Protein AF-A0A1T3NLN1-F1 (afdb_monomer)

Nearest PDB structures (foldseek):
  3k6y-assembly1_A  TM=5.786E-01  e=3.863E-05  Mycobacterium tuberculosis
  4kkd-assembly1_A  TM=5.803E-01  e=4.186E-03  Homo sapiens

InterPro domains:
  IPR009003 Peptidase S1, PA clan [SSF50494] (16-109)

Mean predicted aligned error: 12.69 Å

Radius of gyration: 19.39 Å; Cα contacts (8 Å, |Δi|>4): 280; chains: 1; bounding box: 55×61×47 Å

Structure (mmCIF, N/CA/C/O backbone):
data_AF-A0A1T3NLN1-F1
#
_entry.id   AF-A0A1T3NLN1-F1
#
loop_
_atom_site.group_PDB
_atom_site.id
_atom_site.type_symbol
_atom_site.label_atom_id
_atom_site.label_alt_id
_atom_site.label_comp_id
_atom_site.label_asym_id
_atom_site.label_entity_id
_atom_site.label_seq_id
_atom_site.pdbx_PDB_ins_code
_atom_site.Cartn_x
_atom_site.Cartn_y
_atom_site.Cartn_z
_atom_site.occupancy
_atom_site.B_iso_or_equiv
_atom_site.auth_seq_id
_atom_site.auth_comp_id
_atom_site.auth_asym_id
_atom_site.auth_atom_id
_atom_site.pdbx_PDB_model_num
ATOM 1 N N . MET A 1 1 ? -11.891 -43.521 15.932 1.00 32.19 1 MET A N 1
ATOM 2 C CA . MET A 1 1 ? -10.733 -42.672 16.276 1.00 32.19 1 MET A CA 1
ATOM 3 C C . MET A 1 1 ? -10.736 -41.529 15.274 1.00 32.19 1 MET A C 1
ATOM 5 O O . MET A 1 1 ? -10.428 -41.758 14.117 1.00 32.19 1 MET A O 1
ATOM 9 N N . TRP A 1 2 ? -11.257 -40.368 15.671 1.00 31.03 2 TRP A N 1
ATOM 10 C CA . TRP A 1 2 ? -11.413 -39.199 14.801 1.00 31.03 2 TRP A CA 1
ATOM 11 C C . TRP A 1 2 ? -10.187 -38.304 14.982 1.00 31.03 2 TRP A C 1
ATOM 13 O O . TRP A 1 2 ? -10.003 -37.751 16.063 1.00 31.03 2 TRP A O 1
ATOM 23 N N . ALA A 1 3 ? -9.352 -38.178 13.955 1.00 31.88 3 ALA A N 1
ATOM 24 C CA . ALA A 1 3 ? -8.393 -37.087 13.851 1.00 31.88 3 ALA A CA 1
ATOM 25 C C . ALA A 1 3 ? -9.005 -36.074 12.881 1.00 31.88 3 ALA A C 1
ATOM 27 O O . ALA A 1 3 ? -9.070 -36.315 11.678 1.00 31.88 3 ALA A O 1
ATOM 28 N N . GLY A 1 4 ? -9.573 -35.007 13.443 1.00 29.67 4 GLY A N 1
ATOM 29 C CA . GLY A 1 4 ? -10.104 -33.891 12.677 1.00 29.67 4 GLY A CA 1
ATOM 30 C C . GLY A 1 4 ? -8.955 -33.125 12.042 1.00 29.67 4 GLY A C 1
ATOM 31 O O . GLY A 1 4 ? -8.105 -32.584 12.747 1.00 29.67 4 GLY A O 1
ATOM 32 N N . ASP A 1 5 ? -8.958 -33.102 10.717 1.00 36.34 5 ASP A N 1
ATOM 33 C CA . ASP A 1 5 ? -8.180 -32.191 9.895 1.00 36.34 5 ASP A CA 1
ATOM 34 C C . ASP A 1 5 ? -8.637 -30.758 10.212 1.00 36.34 5 ASP A C 1
ATOM 36 O O . ASP A 1 5 ? -9.706 -30.303 9.795 1.00 36.34 5 ASP A O 1
ATOM 40 N N . LEU A 1 6 ? -7.878 -30.066 11.064 1.00 37.03 6 LEU A N 1
ATOM 41 C CA . LEU A 1 6 ? -8.039 -28.633 11.260 1.00 37.03 6 LEU A CA 1
ATOM 42 C C . LEU A 1 6 ? -7.424 -27.966 10.038 1.00 37.03 6 LEU A C 1
ATOM 44 O O . LEU A 1 6 ? -6.251 -27.602 10.065 1.00 37.03 6 LEU A O 1
ATOM 48 N N . GLY A 1 7 ? -8.234 -27.831 8.985 1.00 31.48 7 GLY A N 1
ATOM 49 C CA . GLY A 1 7 ? -7.925 -27.053 7.795 1.00 31.48 7 GLY A CA 1
ATOM 50 C C . GLY A 1 7 ? -7.371 -25.691 8.198 1.00 31.48 7 GLY A C 1
ATOM 51 O O . GLY A 1 7 ? -8.111 -24.772 8.558 1.00 31.48 7 GLY A O 1
ATOM 52 N N . GLY A 1 8 ? -6.044 -25.594 8.197 1.00 33.41 8 GLY A N 1
ATOM 53 C CA . GLY A 1 8 ? -5.331 -24.361 8.442 1.00 33.41 8 GLY A CA 1
ATOM 54 C C . GLY A 1 8 ? -5.679 -23.426 7.304 1.00 33.41 8 GLY A C 1
ATOM 55 O O . GLY A 1 8 ? -5.313 -23.677 6.159 1.00 33.41 8 GLY A O 1
ATOM 56 N N . PHE A 1 9 ? -6.415 -22.360 7.601 1.00 40.31 9 PHE A N 1
ATOM 57 C CA . PHE A 1 9 ? -6.535 -21.245 6.678 1.00 40.31 9 PHE A CA 1
ATOM 58 C C . PHE A 1 9 ? -5.121 -20.708 6.450 1.00 40.31 9 PHE A C 1
ATOM 60 O O . PHE A 1 9 ? -4.578 -20.002 7.299 1.00 40.31 9 PHE A O 1
ATOM 67 N N . VAL A 1 10 ? -4.499 -21.089 5.336 1.00 47.16 10 VAL A N 1
ATOM 68 C CA . VAL A 1 10 ? -3.254 -20.475 4.884 1.00 47.16 10 VAL A CA 1
ATOM 69 C C . VAL A 1 10 ? -3.612 -19.033 4.549 1.00 47.16 10 VAL A C 1
ATOM 71 O O . VAL A 1 10 ? -4.265 -18.756 3.545 1.00 47.16 10 VAL A O 1
ATOM 74 N N . VAL A 1 11 ? -3.276 -18.110 5.449 1.00 52.62 11 VAL A N 1
ATOM 75 C CA . VAL A 1 11 ? -3.412 -16.683 5.171 1.00 52.62 11 VAL A CA 1
ATOM 76 C C . VAL A 1 11 ? -2.340 -16.338 4.150 1.00 52.62 11 VAL A C 1
ATOM 78 O O . VAL A 1 11 ? -1.148 -16.483 4.412 1.00 52.62 11 VAL A O 1
ATOM 81 N N . GLU A 1 12 ? -2.765 -15.924 2.963 1.00 61.78 12 GLU A N 1
ATOM 82 C CA . GLU A 1 12 ? -1.847 -15.639 1.870 1.00 61.78 12 GLU A CA 1
ATOM 83 C C . GLU A 1 12 ? -1.355 -14.194 1.945 1.00 61.78 12 GLU A C 1
ATOM 85 O O . GLU A 1 12 ? -2.087 -13.234 1.690 1.00 61.78 12 GLU A O 1
ATOM 90 N N . PHE A 1 13 ? -0.091 -14.042 2.335 1.00 68.81 13 PHE A N 1
ATOM 91 C CA . PHE A 1 13 ? 0.598 -12.750 2.420 1.00 68.81 13 PHE A CA 1
ATOM 92 C C . PHE A 1 13 ? 1.285 -12.352 1.114 1.00 68.81 13 PHE A C 1
ATOM 94 O O . PHE A 1 13 ? 1.911 -11.293 1.027 1.00 68.81 13 PHE A O 1
ATOM 101 N N . ASP A 1 14 ? 1.118 -13.161 0.068 1.00 79.19 14 ASP A N 1
ATOM 102 C CA . ASP A 1 14 ? 1.659 -12.919 -1.261 1.00 79.19 14 ASP A CA 1
ATOM 103 C C . ASP A 1 14 ? 1.030 -11.696 -1.943 1.00 79.19 14 ASP A C 1
ATOM 105 O O . ASP A 1 14 ? 1.484 -11.331 -3.015 1.00 79.19 14 ASP A O 1
ATOM 109 N N . ARG A 1 15 ? 0.025 -11.034 -1.359 1.00 85.31 15 ARG A N 1
ATOM 110 C CA . ARG A 1 15 ? -0.535 -9.764 -1.853 1.00 85.31 15 ARG A CA 1
ATOM 111 C C . ARG A 1 15 ? 0.029 -8.526 -1.172 1.00 85.31 15 ARG A C 1
ATOM 113 O O . ARG A 1 15 ? -0.262 -7.412 -1.606 1.00 85.31 15 ARG A O 1
ATOM 120 N N . ARG A 1 16 ? 0.831 -8.684 -0.118 1.00 87.06 16 ARG A N 1
ATOM 121 C CA . ARG A 1 16 ? 1.448 -7.544 0.558 1.00 87.06 16 ARG A CA 1
ATOM 122 C C . ARG A 1 16 ? 2.595 -6.977 -0.276 1.00 87.06 16 ARG A C 1
ATOM 124 O O . ARG A 1 16 ? 3.364 -7.708 -0.901 1.00 87.06 16 ARG A O 1
ATOM 131 N N . VAL A 1 17 ? 2.725 -5.660 -0.241 1.00 89.06 17 VAL A N 1
ATOM 132 C CA . VAL A 1 17 ? 3.796 -4.899 -0.884 1.00 89.06 17 VAL A CA 1
ATOM 133 C C . VAL A 1 17 ? 4.327 -3.822 0.061 1.00 89.06 17 VAL A C 1
ATOM 135 O O . VAL A 1 17 ? 3.657 -3.438 1.023 1.00 89.06 17 VAL A O 1
ATOM 138 N N . GLN A 1 18 ? 5.535 -3.339 -0.196 1.00 90.19 18 GLN A N 1
ATOM 139 C CA . GLN A 1 18 ? 6.079 -2.141 0.438 1.00 90.19 18 GLN A CA 1
ATOM 140 C C . GLN A 1 18 ? 5.722 -0.933 -0.421 1.00 90.19 18 GLN A C 1
ATOM 142 O O . GLN A 1 18 ? 5.841 -0.995 -1.642 1.00 90.19 18 GLN A O 1
ATOM 147 N N . VAL A 1 19 ? 5.306 0.158 0.218 1.00 90.19 19 VAL A N 1
ATOM 148 C CA . VAL A 1 19 ? 5.036 1.441 -0.438 1.00 90.19 19 VAL A CA 1
ATOM 149 C C . VAL A 1 19 ? 6.046 2.451 0.080 1.00 90.19 19 VAL A C 1
ATOM 151 O O . VAL A 1 19 ? 6.162 2.653 1.291 1.00 90.19 19 VAL A O 1
ATOM 154 N N . ARG A 1 20 ? 6.782 3.079 -0.834 1.00 88.94 20 ARG A N 1
ATOM 155 C CA . ARG A 1 20 ? 7.766 4.122 -0.543 1.00 88.94 20 ARG A CA 1
ATOM 156 C C . ARG A 1 20 ? 7.360 5.421 -1.210 1.00 88.94 20 ARG A C 1
ATOM 158 O O . ARG A 1 20 ? 6.764 5.421 -2.283 1.00 88.94 20 ARG A O 1
ATOM 165 N N . VAL A 1 21 ? 7.695 6.526 -0.556 1.00 88.12 21 VAL A N 1
ATOM 166 C CA . VAL A 1 21 ? 7.389 7.873 -1.028 1.00 88.12 21 VAL A CA 1
ATOM 167 C C . VAL A 1 21 ? 8.628 8.744 -0.902 1.00 88.12 21 VAL A C 1
ATOM 169 O O . VAL A 1 21 ? 9.243 8.802 0.164 1.00 88.12 21 VAL A O 1
ATOM 172 N N . ARG A 1 22 ? 8.998 9.443 -1.975 1.00 81.00 22 ARG A N 1
ATOM 173 C CA . ARG A 1 22 ? 10.002 10.511 -1.893 1.00 81.00 22 ARG A CA 1
ATOM 174 C C . ARG A 1 22 ? 9.361 11.766 -1.306 1.00 81.00 22 ARG A C 1
ATOM 176 O O . ARG A 1 22 ? 8.362 12.261 -1.836 1.00 81.00 22 ARG A O 1
ATOM 183 N N . LEU A 1 23 ? 9.925 12.260 -0.206 1.00 74.38 23 LEU A N 1
ATOM 184 C CA . LEU A 1 23 ? 9.436 13.466 0.454 1.00 74.38 23 LEU A CA 1
ATOM 185 C C . LEU A 1 23 ? 9.878 14.729 -0.300 1.00 74.38 23 LEU A C 1
ATOM 187 O O . LEU A 1 23 ? 10.906 14.733 -0.974 1.00 74.38 23 LEU A O 1
ATOM 191 N N . ALA 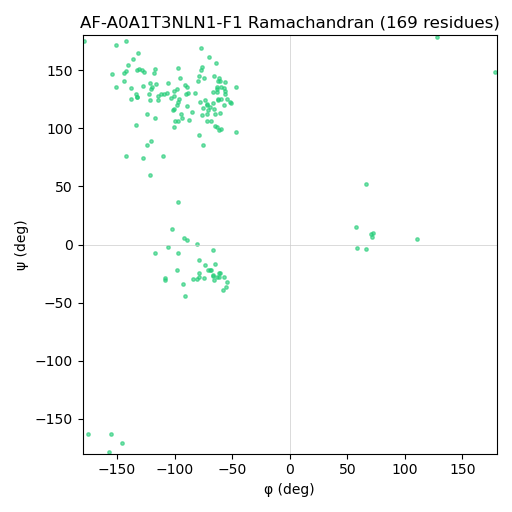A 1 24 ? 9.060 15.779 -0.205 1.00 67.06 24 ALA A N 1
ATOM 192 C CA . ALA A 1 24 ? 9.266 17.082 -0.844 1.00 67.06 24 ALA A CA 1
ATOM 193 C C . ALA A 1 24 ? 10.481 17.838 -0.307 1.00 67.06 24 ALA A C 1
ATOM 195 O O . ALA A 1 24 ? 11.082 18.627 -1.030 1.00 67.06 24 ALA A O 1
ATOM 196 N N . ASP A 1 25 ? 10.792 17.613 0.966 1.00 63.94 25 ASP A N 1
ATOM 197 C CA . ASP A 1 25 ? 11.845 18.300 1.692 1.00 63.94 25 ASP A CA 1
ATOM 198 C C . ASP A 1 25 ? 13.121 17.434 1.691 1.00 63.94 25 ASP A C 1
ATOM 200 O O . ASP A 1 25 ? 13.162 16.403 2.377 1.00 63.94 25 ASP A O 1
ATOM 204 N N . PRO A 1 26 ? 14.146 17.801 0.898 1.00 56.72 26 PRO A N 1
ATOM 205 C CA . PRO A 1 26 ? 15.411 17.081 0.866 1.00 56.72 26 PRO A CA 1
ATOM 206 C C . PRO A 1 26 ? 16.238 17.278 2.146 1.00 56.72 26 PRO A C 1
ATOM 208 O O . PRO A 1 26 ? 17.043 16.400 2.456 1.00 56.72 26 PRO A O 1
ATOM 211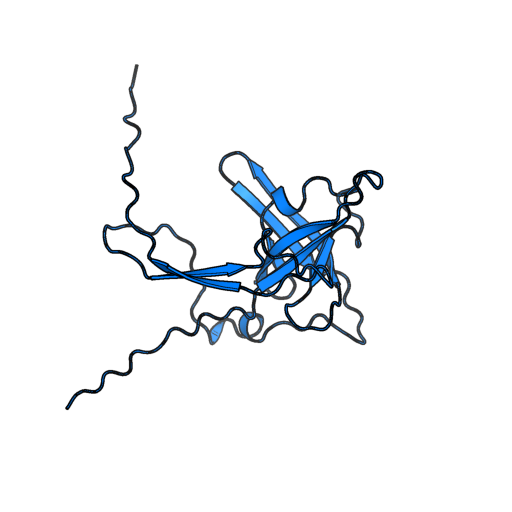 N N . ASP A 1 27 ? 16.013 18.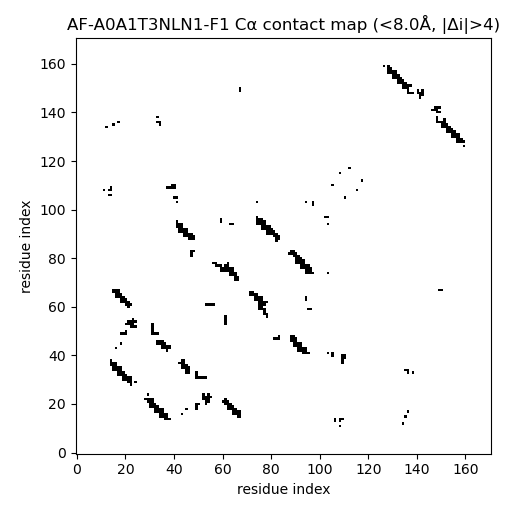351 2.914 1.00 55.41 27 ASP A N 1
ATOM 212 C CA . ASP A 1 27 ? 16.742 18.657 4.154 1.00 55.41 27 ASP A CA 1
ATOM 213 C C . ASP A 1 27 ? 16.224 17.825 5.340 1.00 55.41 27 ASP A C 1
ATOM 215 O O . ASP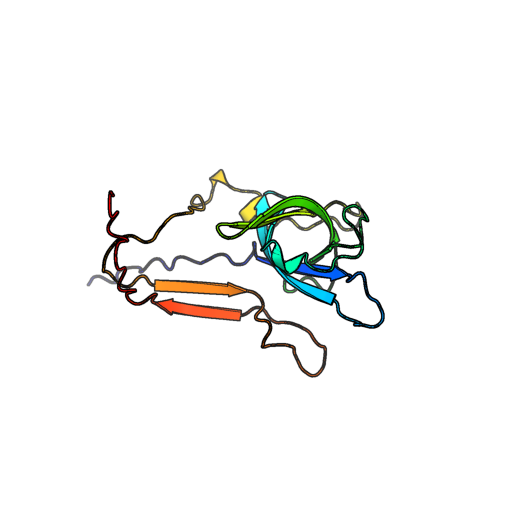 A 1 27 ? 16.968 17.520 6.273 1.00 55.41 27 ASP A O 1
ATOM 219 N N . VAL A 1 28 ? 14.970 17.359 5.273 1.00 58.28 28 VAL A N 1
ATOM 220 C CA . VAL A 1 28 ? 14.421 16.331 6.182 1.00 58.28 28 VAL A CA 1
ATOM 221 C C . VAL A 1 28 ? 14.877 14.916 5.780 1.00 58.28 28 VAL A C 1
ATOM 223 O O . VAL A 1 28 ? 14.748 13.977 6.568 1.00 58.28 28 VAL A O 1
ATOM 226 N N . GLY A 1 29 ? 15.438 14.738 4.574 1.00 50.56 29 GLY A N 1
ATOM 227 C CA . GLY A 1 29 ? 16.166 13.533 4.143 1.00 50.56 29 GLY A CA 1
ATOM 228 C C . GLY A 1 29 ? 15.387 12.211 4.217 1.00 50.56 29 GLY A C 1
ATOM 229 O O . GLY A 1 29 ? 15.978 11.130 4.186 1.00 50.56 29 GLY A O 1
ATOM 230 N N . GLY A 1 30 ? 14.063 12.265 4.358 1.00 59.94 30 GLY A N 1
ATOM 231 C CA . GLY A 1 30 ? 13.242 11.094 4.638 1.00 59.94 30 GLY A CA 1
ATOM 232 C C . GLY A 1 30 ? 12.646 10.472 3.378 1.00 59.94 30 GLY A C 1
ATOM 233 O O . GLY A 1 30 ? 12.194 11.165 2.470 1.00 59.94 30 GLY A O 1
ATOM 234 N N . ARG A 1 31 ? 12.563 9.139 3.344 1.00 66.88 31 ARG A N 1
ATOM 235 C CA . ARG A 1 31 ? 11.581 8.432 2.511 1.00 66.88 31 ARG A CA 1
ATOM 236 C C . ARG A 1 31 ? 10.373 8.092 3.380 1.00 66.88 31 ARG A C 1
ATOM 238 O O . ARG A 1 31 ? 10.522 7.446 4.420 1.00 66.88 31 ARG A O 1
ATOM 245 N N . GLY A 1 32 ? 9.182 8.499 2.950 1.00 76.62 32 GLY A N 1
ATOM 246 C CA . GLY A 1 32 ? 7.935 7.963 3.483 1.00 76.62 32 GLY A CA 1
ATOM 247 C C . GLY A 1 32 ? 7.879 6.460 3.214 1.00 76.62 32 GLY A C 1
ATOM 248 O O . GLY A 1 32 ? 8.333 5.990 2.170 1.00 76.62 32 GLY A O 1
ATOM 249 N N . PHE A 1 33 ? 7.380 5.687 4.174 1.00 84.75 33 PHE A N 1
ATOM 250 C CA . PHE A 1 33 ? 7.287 4.236 4.051 1.00 84.75 33 PHE A CA 1
ATOM 251 C C . PHE A 1 33 ? 6.028 3.715 4.727 1.00 84.75 33 PHE A C 1
ATOM 253 O O . PHE A 1 33 ? 5.682 4.143 5.835 1.00 84.75 33 PHE A O 1
ATOM 260 N N . GLY A 1 34 ? 5.406 2.737 4.079 1.00 86.88 34 GLY A N 1
ATOM 261 C CA . GLY A 1 34 ? 4.281 1.989 4.602 1.00 86.88 34 GLY A CA 1
ATOM 262 C C . GLY A 1 34 ? 4.131 0.627 3.939 1.00 86.88 34 GLY A C 1
ATOM 263 O O . GLY A 1 34 ? 4.915 0.212 3.087 1.00 86.88 34 GLY A O 1
ATOM 264 N N . SER A 1 35 ? 3.089 -0.079 4.361 1.00 88.75 35 SER A N 1
ATOM 265 C CA . SER A 1 35 ? 2.653 -1.322 3.728 1.00 88.75 35 SER A CA 1
ATOM 266 C C . SER A 1 35 ? 1.513 -1.039 2.754 1.00 88.75 35 SER A C 1
ATOM 268 O O . SER A 1 35 ? 0.734 -0.101 2.942 1.00 88.75 35 SER A O 1
ATOM 270 N N . GLY A 1 36 ? 1.395 -1.874 1.733 1.00 90.25 36 GLY A N 1
ATOM 271 C CA . GLY A 1 36 ? 0.253 -1.908 0.834 1.00 90.25 36 GLY A CA 1
ATOM 272 C C . GLY A 1 36 ? -0.248 -3.332 0.632 1.00 90.25 36 GLY A C 1
ATOM 273 O O . GLY A 1 36 ? 0.444 -4.304 0.948 1.00 90.25 36 GLY A O 1
ATOM 274 N N . TYR A 1 37 ? -1.454 -3.448 0.092 1.00 89.62 37 TYR A N 1
ATOM 275 C CA . TYR A 1 37 ? -2.096 -4.717 -0.223 1.00 89.62 37 TYR A CA 1
ATOM 276 C C . TYR A 1 37 ? -2.677 -4.680 -1.637 1.00 89.62 37 TYR A C 1
ATOM 278 O O . TYR A 1 37 ? -3.431 -3.769 -1.972 1.00 89.62 37 TYR A O 1
ATOM 286 N N . LEU A 1 38 ? -2.338 -5.660 -2.471 1.00 89.88 38 LEU A N 1
ATOM 287 C CA . LEU A 1 38 ? -2.851 -5.762 -3.837 1.00 89.88 38 LEU A CA 1
ATOM 288 C C . LEU A 1 38 ? -4.327 -6.173 -3.833 1.00 89.88 38 LEU A C 1
ATOM 290 O O . LEU A 1 38 ? -4.681 -7.247 -3.345 1.00 89.88 38 LEU A O 1
ATOM 294 N N . LEU A 1 39 ? -5.178 -5.327 -4.412 1.00 86.81 39 LEU A N 1
ATOM 295 C CA . LEU A 1 39 ? -6.604 -5.604 -4.621 1.00 86.81 39 LEU A CA 1
ATOM 296 C C . LEU A 1 39 ? -6.879 -6.230 -5.992 1.00 86.81 39 LEU A C 1
ATOM 298 O O . LEU A 1 39 ? -7.791 -7.038 -6.136 1.00 86.81 39 LEU A O 1
ATOM 302 N N . ALA A 1 40 ? -6.097 -5.832 -6.992 1.00 86.88 40 ALA A N 1
ATOM 303 C CA . ALA A 1 40 ? -6.184 -6.270 -8.379 1.00 86.88 40 ALA A CA 1
ATOM 304 C C . ALA A 1 40 ? -4.780 -6.198 -9.005 1.00 86.88 40 ALA A C 1
ATOM 306 O O . ALA A 1 40 ? -3.863 -5.668 -8.361 1.00 86.88 40 ALA A O 1
ATOM 307 N N . PRO A 1 41 ? -4.567 -6.718 -10.231 1.00 88.19 41 PRO A N 1
ATOM 308 C CA . PRO A 1 41 ? -3.276 -6.591 -10.893 1.00 88.19 41 PRO A CA 1
ATOM 309 C C . PRO A 1 41 ? -2.836 -5.125 -10.905 1.00 88.19 41 PRO A C 1
ATOM 311 O O . PRO A 1 41 ? -3.572 -4.277 -11.403 1.00 88.19 41 PRO A O 1
ATOM 314 N N . ARG A 1 42 ? -1.659 -4.837 -10.333 1.00 90.88 42 ARG A N 1
ATOM 315 C CA . ARG A 1 42 ? -1.056 -3.490 -10.207 1.00 90.88 42 ARG A CA 1
ATOM 316 C C . ARG A 1 42 ? -1.775 -2.484 -9.300 1.00 90.88 42 ARG A C 1
ATOM 318 O O . ARG A 1 42 ? -1.241 -1.399 -9.095 1.00 90.88 42 ARG A O 1
ATOM 325 N N . LEU A 1 43 ? -2.929 -2.824 -8.728 1.00 92.69 43 LEU A N 1
ATOM 326 C CA . LEU A 1 43 ? -3.706 -1.915 -7.885 1.00 92.69 43 LEU A CA 1
ATOM 327 C C . LEU A 1 43 ? -3.478 -2.219 -6.405 1.00 92.69 43 LEU A C 1
ATOM 329 O O . LEU A 1 43 ? -3.846 -3.288 -5.913 1.00 92.69 43 LEU A O 1
ATOM 333 N N . VAL A 1 44 ? -2.906 -1.259 -5.688 1.00 93.31 44 VAL A N 1
ATOM 334 C CA . VAL A 1 44 ? -2.489 -1.397 -4.292 1.00 93.31 44 VAL A CA 1
ATOM 335 C C . VAL A 1 44 ? -3.314 -0.471 -3.403 1.00 93.31 44 VAL A C 1
ATOM 337 O O . VAL A 1 44 ? -3.366 0.736 -3.621 1.00 93.31 44 VAL A O 1
ATOM 340 N N . LEU A 1 45 ? -3.909 -1.031 -2.353 1.00 93.44 45 LEU A N 1
ATOM 341 C CA . LEU A 1 45 ? -4.505 -0.293 -1.245 1.00 93.44 45 LEU A CA 1
ATOM 342 C C . LEU A 1 45 ? -3.451 -0.018 -0.171 1.00 93.44 45 LEU A C 1
ATOM 344 O O . LEU A 1 45 ? -2.756 -0.930 0.272 1.00 93.44 45 LEU A O 1
ATOM 348 N N . THR A 1 46 ? -3.354 1.226 0.280 1.00 93.31 46 THR A N 1
ATOM 349 C CA . THR A 1 46 ? -2.483 1.647 1.384 1.00 93.31 46 THR A CA 1
ATOM 350 C C . THR A 1 46 ? -3.176 2.710 2.239 1.00 93.31 46 THR A C 1
ATOM 352 O O . THR A 1 46 ? -4.282 3.146 1.916 1.00 93.31 46 THR A O 1
ATOM 355 N N . ALA A 1 47 ? -2.554 3.125 3.341 1.00 92.38 47 ALA A N 1
ATOM 356 C CA . ALA A 1 47 ? -3.074 4.213 4.161 1.00 92.38 47 ALA A CA 1
ATOM 357 C C . ALA A 1 47 ? -2.736 5.576 3.538 1.00 92.38 47 ALA A C 1
ATOM 359 O O . ALA A 1 47 ? -1.634 5.780 3.025 1.00 92.38 47 ALA A O 1
ATOM 360 N N . ALA A 1 48 ? -3.656 6.540 3.595 1.00 91.06 48 ALA A N 1
ATOM 361 C CA . ALA A 1 48 ? -3.444 7.852 2.982 1.00 91.06 48 ALA A CA 1
ATOM 362 C C . ALA A 1 48 ? -2.330 8.658 3.665 1.00 91.06 48 ALA A C 1
ATOM 364 O O . ALA A 1 48 ? -1.710 9.500 3.010 1.00 91.06 48 ALA A O 1
ATOM 365 N N . HIS A 1 49 ? -2.067 8.407 4.951 1.00 89.62 49 HIS A N 1
ATOM 366 C CA . HIS A 1 49 ? -0.956 9.017 5.679 1.00 89.62 49 HIS A CA 1
ATOM 367 C C . HIS A 1 49 ? 0.424 8.541 5.202 1.00 89.62 49 HIS A C 1
ATOM 369 O O . HIS A 1 49 ? 1.418 9.228 5.417 1.00 89.62 49 HIS A O 1
ATOM 375 N N . VAL A 1 50 ? 0.521 7.371 4.554 1.00 88.56 50 VAL A N 1
ATOM 376 C CA . VAL A 1 50 ? 1.795 6.890 3.978 1.00 88.56 50 VAL A CA 1
ATOM 377 C C . VAL A 1 50 ? 2.279 7.842 2.885 1.00 88.56 50 VAL A C 1
ATOM 379 O O . VAL A 1 50 ? 3.480 7.979 2.674 1.00 88.56 50 VAL A O 1
ATOM 382 N N . LEU A 1 51 ? 1.337 8.528 2.233 1.00 87.69 51 LEU A N 1
ATOM 383 C CA . LEU A 1 51 ? 1.564 9.477 1.147 1.00 87.69 51 LEU A CA 1
ATOM 384 C C . LEU A 1 51 ? 1.737 10.928 1.631 1.00 87.69 51 LEU A C 1
ATOM 386 O O . LEU A 1 51 ? 1.780 11.850 0.816 1.00 87.69 51 LEU A O 1
ATOM 390 N N . ASP A 1 52 ? 1.784 11.171 2.943 1.00 85.56 52 ASP A N 1
ATOM 391 C CA . ASP A 1 52 ? 2.012 12.516 3.472 1.00 85.56 52 ASP A CA 1
ATOM 392 C C . ASP A 1 52 ? 3.421 13.024 3.131 1.00 85.56 52 ASP A C 1
ATOM 394 O O . ASP A 1 52 ? 4.385 12.262 3.098 1.00 85.56 52 ASP A O 1
ATOM 398 N N . GLY A 1 53 ? 3.544 14.332 2.887 1.00 72.81 53 GLY A N 1
ATOM 399 C CA . GLY A 1 53 ? 4.832 14.977 2.607 1.00 72.81 53 GLY A CA 1
ATOM 400 C C . GLY A 1 53 ? 5.428 14.669 1.229 1.00 72.81 53 GLY A C 1
ATOM 401 O O . GLY A 1 53 ? 6.579 15.017 0.985 1.00 72.81 53 GLY A O 1
ATOM 402 N N . MET A 1 54 ? 4.673 14.030 0.328 1.00 78.06 54 MET A N 1
ATOM 403 C CA . MET A 1 54 ? 5.120 13.711 -1.032 1.00 78.06 54 MET A CA 1
ATOM 404 C C . MET A 1 54 ? 5.430 14.962 -1.874 1.00 78.06 54 MET A C 1
ATOM 406 O O . MET A 1 54 ? 4.689 15.944 -1.828 1.00 78.06 54 MET A O 1
ATOM 410 N N . ALA A 1 55 ? 6.497 14.898 -2.680 1.00 60.78 55 ALA A N 1
ATOM 411 C CA . ALA A 1 55 ? 7.057 16.039 -3.421 1.00 60.78 55 ALA A CA 1
ATOM 412 C C . ALA A 1 55 ? 6.126 16.714 -4.447 1.00 60.78 55 ALA A C 1
ATOM 414 O O . ALA A 1 55 ? 6.320 17.885 -4.752 1.00 60.78 55 ALA A O 1
ATOM 415 N N . ALA A 1 56 ? 5.122 16.007 -4.967 1.00 59.84 56 ALA A N 1
ATOM 416 C CA . ALA A 1 56 ? 3.950 16.530 -5.677 1.00 59.84 56 ALA A CA 1
ATOM 417 C C . ALA A 1 56 ? 3.091 15.341 -6.134 1.00 59.84 56 ALA A C 1
ATOM 419 O O . ALA A 1 56 ? 3.624 14.284 -6.475 1.00 59.84 56 ALA A O 1
ATOM 420 N N . LEU A 1 57 ? 1.769 15.508 -6.199 1.00 56.69 57 LEU A N 1
ATOM 421 C CA . LEU A 1 57 ? 0.894 14.559 -6.895 1.00 56.69 57 LEU A CA 1
ATOM 422 C C . LEU A 1 57 ? 1.204 14.621 -8.402 1.00 56.69 57 LEU A C 1
ATOM 424 O O . LEU A 1 57 ? 1.107 15.690 -8.997 1.00 56.69 57 LEU A O 1
ATOM 428 N N . GLY A 1 58 ? 1.580 13.493 -9.015 1.00 52.12 58 GLY A N 1
ATOM 429 C CA . GLY A 1 58 ? 1.681 13.371 -10.477 1.00 52.12 58 GLY A CA 1
ATOM 430 C C . GLY A 1 58 ? 3.083 13.234 -11.079 1.00 52.12 58 GLY A C 1
ATOM 431 O O . GLY A 1 58 ? 3.184 13.180 -12.301 1.00 52.12 58 GLY A O 1
ATOM 432 N N . ARG A 1 59 ? 4.161 13.132 -10.285 1.00 62.47 59 ARG A N 1
ATOM 433 C CA . ARG A 1 59 ? 5.448 12.638 -10.814 1.00 62.47 59 ARG A CA 1
ATOM 434 C C . ARG A 1 59 ? 5.528 11.110 -10.660 1.00 62.47 59 ARG A C 1
ATOM 436 O O . ARG A 1 59 ? 5.302 10.630 -9.546 1.00 62.47 59 ARG A O 1
ATOM 443 N N . PRO A 1 60 ? 5.869 10.361 -11.726 1.00 55.75 60 PRO A N 1
ATOM 444 C CA . PRO A 1 60 ? 5.850 8.894 -11.723 1.00 55.75 60 PRO A CA 1
ATOM 445 C C . PRO A 1 60 ? 6.789 8.268 -10.676 1.00 55.75 60 PRO A C 1
ATOM 447 O O . PRO A 1 60 ? 6.481 7.207 -10.150 1.00 55.75 60 PRO A O 1
ATOM 450 N N . ASP A 1 61 ? 7.844 8.976 -10.254 1.00 63.31 61 ASP A N 1
ATOM 451 C CA . ASP A 1 61 ? 8.851 8.442 -9.319 1.00 63.31 61 ASP A CA 1
ATOM 452 C C . ASP A 1 61 ? 8.698 8.940 -7.873 1.00 63.31 61 ASP A C 1
ATOM 454 O O . ASP A 1 61 ? 9.629 8.853 -7.061 1.00 63.31 61 ASP A O 1
ATOM 458 N N . THR A 1 62 ? 7.557 9.558 -7.553 1.00 82.44 62 THR A N 1
ATOM 459 C CA . THR A 1 62 ? 7.268 10.014 -6.186 1.00 82.44 62 THR A CA 1
ATOM 460 C C . THR A 1 62 ? 6.771 8.878 -5.305 1.00 82.44 62 THR A C 1
ATOM 462 O O . THR A 1 62 ? 7.041 8.902 -4.106 1.00 82.44 62 THR A O 1
ATOM 465 N N . VAL A 1 63 ? 6.093 7.885 -5.882 1.00 89.00 63 VAL A N 1
ATOM 466 C CA . VAL A 1 63 ? 5.622 6.692 -5.177 1.00 89.00 63 VAL A CA 1
ATOM 467 C C . VAL A 1 63 ? 6.212 5.470 -5.858 1.00 89.00 63 VAL A C 1
ATOM 469 O O . VAL A 1 63 ? 6.108 5.328 -7.072 1.00 89.00 63 VAL A O 1
ATOM 472 N N . THR A 1 64 ? 6.810 4.578 -5.078 1.00 90.94 64 THR A N 1
ATOM 473 C CA . THR A 1 64 ? 7.296 3.294 -5.579 1.00 90.94 64 THR A CA 1
ATOM 474 C C . THR A 1 64 ? 6.742 2.141 -4.760 1.00 90.94 64 THR A C 1
ATOM 476 O O . THR A 1 64 ? 6.468 2.262 -3.560 1.00 90.94 64 THR A O 1
ATOM 479 N N . VAL A 1 65 ? 6.550 1.008 -5.428 1.00 90.81 65 VAL A N 1
ATOM 480 C CA . VAL A 1 65 ? 6.045 -0.229 -4.838 1.00 90.81 65 VAL A CA 1
ATOM 481 C C . VAL A 1 65 ? 7.090 -1.319 -5.013 1.00 90.81 65 VAL A C 1
ATOM 483 O O . VAL A 1 65 ? 7.635 -1.480 -6.097 1.00 90.81 65 VAL A O 1
ATOM 486 N N . SER A 1 66 ? 7.359 -2.100 -3.971 1.00 89.38 66 SER A N 1
ATOM 487 C CA . SER A 1 66 ? 8.214 -3.286 -4.083 1.00 89.38 66 SER A CA 1
ATOM 488 C C . SER A 1 66 ? 7.563 -4.505 -3.443 1.00 89.38 66 SER A C 1
ATOM 490 O O . SER A 1 66 ? 6.770 -4.411 -2.499 1.00 89.38 66 SER A O 1
ATOM 492 N N . ARG A 1 67 ? 7.891 -5.687 -3.960 1.00 84.31 67 ARG A N 1
ATOM 493 C CA . ARG A 1 67 ? 7.504 -6.958 -3.343 1.00 84.31 67 ARG A CA 1
ATOM 494 C C . ARG A 1 67 ? 8.430 -7.260 -2.161 1.00 84.31 67 ARG A C 1
ATOM 496 O O . ARG A 1 67 ? 9.629 -6.988 -2.264 1.00 84.31 67 ARG A O 1
ATOM 503 N N . PRO A 1 68 ? 7.930 -7.883 -1.079 1.00 68.38 68 PRO A N 1
ATOM 504 C CA . PRO A 1 68 ? 8.820 -8.589 -0.166 1.00 68.38 68 PRO A CA 1
ATOM 505 C C . PRO A 1 68 ? 9.614 -9.633 -0.963 1.00 68.38 68 PRO A C 1
ATOM 507 O O . PRO A 1 68 ? 9.031 -10.375 -1.752 1.00 68.38 68 PRO A O 1
ATOM 510 N N . ASN A 1 69 ? 10.930 -9.673 -0.765 1.00 61.66 69 ASN A N 1
ATOM 511 C CA . ASN A 1 69 ? 11.842 -10.694 -1.298 1.00 61.66 69 ASN A CA 1
ATOM 512 C C . ASN A 1 69 ? 12.104 -10.684 -2.823 1.00 61.66 69 ASN A C 1
ATOM 514 O O . ASN A 1 69 ? 12.767 -11.595 -3.308 1.00 61.66 69 ASN A O 1
ATOM 518 N N . ALA A 1 70 ? 11.662 -9.674 -3.588 1.00 59.69 70 ALA A N 1
ATOM 519 C CA . ALA A 1 70 ? 11.971 -9.559 -5.030 1.00 59.69 70 ALA A CA 1
ATOM 520 C C . ALA A 1 70 ? 13.167 -8.632 -5.339 1.00 59.69 70 ALA A C 1
ATOM 522 O O . ALA A 1 70 ? 13.145 -7.896 -6.323 1.00 59.69 70 ALA A O 1
ATOM 523 N N . GLY A 1 71 ? 14.193 -8.647 -4.481 1.00 55.22 71 GLY A N 1
ATOM 524 C CA . GLY A 1 71 ? 15.487 -8.012 -4.766 1.00 55.22 71 GLY A CA 1
ATOM 525 C C . GLY A 1 71 ? 15.460 -6.486 -4.885 1.00 55.22 71 GLY A C 1
ATOM 526 O O . GLY A 1 71 ? 15.932 -5.953 -5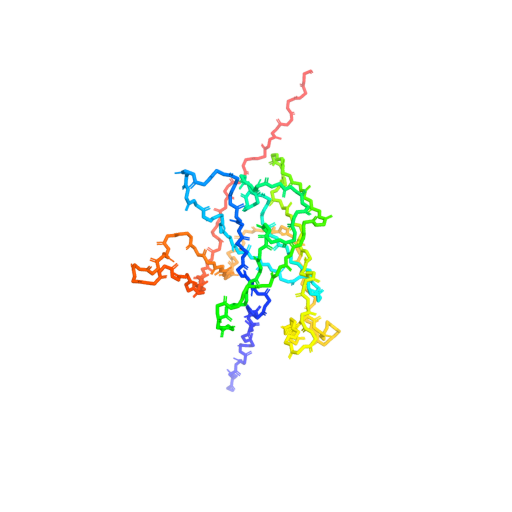.879 1.00 55.22 71 GLY A O 1
ATOM 527 N N . GLU A 1 72 ? 14.896 -5.790 -3.892 1.00 66.06 72 GLU A N 1
ATOM 528 C CA . GLU A 1 72 ? 14.907 -4.315 -3.757 1.00 66.06 72 GLU A CA 1
ATOM 529 C C . GLU A 1 72 ? 14.298 -3.495 -4.907 1.00 66.06 72 GLU A C 1
ATOM 531 O O . GLU A 1 72 ? 14.179 -2.277 -4.779 1.00 66.06 72 GLU A O 1
ATOM 536 N N . ARG A 1 73 ? 13.849 -4.123 -6.000 1.00 83.50 73 ARG A N 1
ATOM 537 C CA . ARG A 1 73 ? 13.325 -3.392 -7.149 1.00 83.50 73 ARG A CA 1
ATOM 538 C C . ARG A 1 73 ? 12.083 -2.593 -6.775 1.00 83.50 73 ARG A C 1
ATOM 540 O O . ARG A 1 73 ? 11.082 -3.123 -6.284 1.00 83.50 73 ARG A O 1
ATOM 547 N N . GLU A 1 74 ? 12.169 -1.304 -7.056 1.00 87.50 74 GLU A N 1
ATOM 548 C CA . GLU A 1 74 ? 11.116 -0.326 -6.864 1.00 87.50 74 GLU A CA 1
ATOM 549 C C . GLU A 1 74 ? 10.400 -0.095 -8.197 1.00 87.50 74 GLU A C 1
ATOM 551 O O . GLU A 1 74 ? 11.018 0.307 -9.178 1.00 87.50 74 GLU A O 1
ATOM 556 N N . PHE A 1 75 ? 9.097 -0.361 -8.231 1.00 90.00 75 PHE A N 1
ATOM 557 C CA . PHE A 1 75 ? 8.248 -0.129 -9.393 1.00 90.00 75 PHE A CA 1
ATOM 558 C C . PHE A 1 75 ? 7.521 1.214 -9.235 1.00 90.00 75 PHE A C 1
ATOM 560 O O . PHE A 1 75 ? 6.817 1.390 -8.232 1.00 90.00 75 PHE A O 1
ATOM 567 N N . PRO A 1 76 ? 7.675 2.158 -10.178 1.00 90.62 76 PRO A N 1
ATOM 568 C CA . PRO A 1 76 ? 6.959 3.430 -10.170 1.00 90.62 76 PRO A CA 1
ATOM 569 C C . PRO A 1 76 ? 5.439 3.262 -10.128 1.00 90.62 76 PRO A C 1
ATOM 571 O O . PRO A 1 76 ? 4.857 2.397 -10.791 1.00 90.62 76 PRO A O 1
ATOM 574 N N . ALA A 1 77 ? 4.785 4.114 -9.344 1.00 90.88 77 ALA A N 1
ATOM 575 C CA . ALA A 1 77 ? 3.349 4.079 -9.132 1.00 90.88 77 ALA A CA 1
ATOM 576 C C . ALA A 1 77 ? 2.743 5.486 -9.073 1.00 90.88 77 ALA A C 1
ATOM 578 O O . ALA A 1 77 ? 3.384 6.462 -8.685 1.00 90.88 77 ALA A O 1
ATOM 579 N N . THR A 1 78 ? 1.460 5.584 -9.411 1.00 91.31 78 THR A N 1
ATOM 580 C CA . THR A 1 78 ? 0.676 6.819 -9.314 1.00 91.31 78 THR A CA 1
ATOM 581 C C . THR A 1 78 ? -0.473 6.656 -8.331 1.00 91.31 78 THR A C 1
ATOM 583 O O . THR A 1 78 ? -0.978 5.559 -8.111 1.00 91.31 78 THR A O 1
ATOM 586 N N . VAL A 1 79 ? -0.891 7.754 -7.702 1.00 91.31 79 VAL A N 1
ATOM 587 C CA . VAL A 1 79 ? -2.049 7.765 -6.801 1.00 91.31 79 VAL A CA 1
ATOM 588 C C . VAL A 1 79 ? -3.308 7.953 -7.642 1.00 91.31 79 VAL A C 1
ATOM 590 O O . VAL A 1 79 ? -3.493 9.018 -8.224 1.00 91.31 79 VAL A O 1
ATOM 593 N N . VAL A 1 80 ? -4.180 6.946 -7.680 1.00 92.94 80 VAL A N 1
ATOM 594 C CA . VAL A 1 80 ? -5.425 6.981 -8.473 1.00 92.94 80 VAL A CA 1
ATOM 595 C C . VAL A 1 80 ? -6.644 7.366 -7.636 1.00 92.94 80 VAL A C 1
ATOM 597 O O . VAL A 1 80 ? -7.639 7.860 -8.158 1.00 92.94 80 VAL A O 1
ATOM 600 N N . TRP A 1 81 ? -6.568 7.185 -6.316 1.00 93.94 81 TRP A N 1
ATOM 601 C CA . TRP A 1 81 ? -7.577 7.660 -5.374 1.00 93.94 81 TRP A CA 1
ATOM 602 C C . TRP A 1 81 ? -6.959 7.871 -3.993 1.00 93.94 81 TRP A C 1
ATOM 604 O O . TRP A 1 81 ? -6.070 7.132 -3.576 1.00 93.94 81 TRP A O 1
ATOM 614 N N . ARG A 1 82 ? -7.445 8.867 -3.251 1.00 92.19 82 ARG A N 1
ATOM 615 C CA . ARG A 1 82 ? -7.012 9.138 -1.879 1.00 92.19 82 ARG A CA 1
ATOM 616 C C . ARG A 1 82 ? -8.141 9.785 -1.096 1.00 92.19 82 ARG A C 1
ATOM 618 O O . ARG A 1 82 ? -8.742 10.749 -1.563 1.00 92.19 82 ARG A O 1
ATOM 625 N N . ARG A 1 83 ? -8.361 9.316 0.130 1.00 90.50 83 ARG A N 1
ATOM 626 C CA . ARG A 1 83 ? -9.206 9.982 1.118 1.00 90.50 83 ARG A CA 1
ATOM 627 C C . ARG A 1 83 ? -8.539 9.921 2.484 1.00 90.50 83 ARG A C 1
ATOM 629 O O . ARG A 1 83 ? -8.184 8.845 2.961 1.00 90.50 83 ARG A O 1
ATOM 636 N N . LYS A 1 84 ? -8.371 11.094 3.090 1.00 91.69 84 LYS A N 1
ATOM 637 C CA . LYS A 1 84 ? -7.823 11.256 4.433 1.00 91.69 84 LYS A CA 1
ATOM 638 C C . LYS A 1 84 ? -8.701 12.220 5.219 1.00 91.69 84 LYS A C 1
ATOM 640 O O . LYS A 1 84 ? -8.644 13.425 4.999 1.00 91.69 84 LYS A O 1
ATOM 645 N N . ASP A 1 85 ? -9.523 11.681 6.102 1.00 91.94 85 ASP A N 1
ATOM 646 C CA . ASP A 1 85 ? -10.354 12.422 7.044 1.00 91.94 85 ASP A CA 1
ATOM 647 C C . ASP A 1 85 ? -10.472 11.645 8.366 1.00 91.94 85 ASP A C 1
ATOM 649 O O . ASP A 1 85 ? -9.757 10.671 8.593 1.00 91.94 85 ASP A O 1
ATOM 653 N N . ALA A 1 86 ? -11.352 12.087 9.264 1.00 87.44 86 ALA A N 1
ATOM 654 C CA . ALA A 1 86 ? -11.537 11.449 10.567 1.00 87.44 86 ALA A CA 1
ATOM 655 C C . ALA A 1 86 ? -12.099 10.013 10.495 1.00 87.44 86 ALA A C 1
ATOM 657 O O . ALA A 1 86 ? -12.034 9.290 11.486 1.00 87.44 86 ALA A O 1
ATOM 658 N N . LEU A 1 87 ? -12.677 9.605 9.360 1.00 87.06 87 LEU A N 1
ATOM 659 C CA . LEU A 1 87 ? -13.315 8.300 9.169 1.00 87.06 87 LEU A CA 1
ATOM 660 C C . LEU A 1 87 ? -12.506 7.374 8.260 1.00 87.06 87 LEU A C 1
ATOM 662 O O . LEU A 1 87 ? -12.596 6.155 8.392 1.00 87.06 87 LEU A O 1
ATOM 666 N N . VAL A 1 88 ? -11.761 7.935 7.310 1.00 85.88 88 VAL A N 1
ATOM 667 C CA . VAL A 1 88 ? -11.055 7.184 6.274 1.00 85.88 88 VAL A CA 1
ATOM 668 C C . VAL A 1 88 ? -9.625 7.679 6.160 1.00 85.88 88 VAL A C 1
ATOM 670 O O . VAL A 1 88 ? -9.385 8.856 5.915 1.00 85.88 88 VAL A O 1
ATOM 673 N N . ASP A 1 89 ? -8.683 6.750 6.253 1.00 92.00 89 ASP A N 1
ATOM 674 C CA . ASP A 1 89 ? -7.261 6.977 6.014 1.00 92.00 89 ASP A CA 1
ATOM 675 C C . ASP A 1 89 ? -6.758 5.951 4.994 1.00 92.00 89 ASP A C 1
ATOM 677 O O . ASP A 1 89 ? -6.118 4.959 5.338 1.00 92.00 89 ASP A O 1
ATOM 681 N N . ALA A 1 90 ? -7.122 6.153 3.725 1.00 92.81 90 ALA A N 1
ATOM 682 C CA . ALA A 1 90 ? -6.886 5.177 2.665 1.00 92.81 90 ALA A CA 1
ATOM 683 C C . ALA A 1 90 ? -6.547 5.824 1.316 1.00 92.81 90 ALA A C 1
ATOM 685 O O . ALA A 1 90 ? -7.050 6.890 0.952 1.00 92.81 90 ALA A O 1
ATOM 686 N N . ALA A 1 91 ? -5.710 5.140 0.546 1.00 93.88 91 ALA A N 1
ATOM 687 C CA . ALA A 1 91 ? -5.347 5.511 -0.809 1.00 93.88 91 ALA A CA 1
ATOM 688 C C . ALA A 1 91 ? -5.210 4.275 -1.700 1.00 93.88 91 ALA A C 1
ATOM 690 O O . ALA A 1 91 ? -4.818 3.201 -1.241 1.00 93.88 91 ALA A O 1
ATOM 691 N N . LEU A 1 92 ? -5.515 4.455 -2.981 1.00 94.06 92 LEU A N 1
ATOM 692 C CA . LEU A 1 92 ? -5.228 3.503 -4.041 1.00 94.06 92 LEU A CA 1
ATOM 693 C C . LEU A 1 92 ? -4.071 4.038 -4.874 1.00 94.06 92 LEU A C 1
ATOM 695 O O . LEU A 1 92 ? -4.096 5.191 -5.318 1.00 94.06 92 LEU A O 1
ATOM 699 N N . VAL A 1 93 ? -3.083 3.180 -5.099 1.00 93.56 93 VAL A N 1
ATOM 700 C CA . VAL A 1 93 ? -1.965 3.452 -5.997 1.00 93.56 93 VAL A CA 1
ATOM 701 C C . VAL A 1 93 ? -1.913 2.393 -7.091 1.00 93.56 93 VAL A C 1
ATOM 703 O O . VAL A 1 93 ? -2.147 1.212 -6.835 1.00 93.56 93 VAL A O 1
ATOM 706 N N . GLU A 1 94 ? -1.645 2.826 -8.314 1.00 93.31 94 GLU A N 1
ATOM 707 C CA . GLU A 1 94 ? -1.500 1.974 -9.489 1.00 93.31 94 GLU A CA 1
ATOM 708 C C . GLU A 1 94 ? -0.035 1.941 -9.910 1.00 93.31 94 GLU A C 1
ATOM 710 O O . GLU A 1 94 ? 0.591 2.989 -10.047 1.00 93.31 94 GLU A O 1
ATOM 715 N N . ILE A 1 95 ? 0.511 0.745 -10.112 1.00 92.00 95 ILE A N 1
ATOM 716 C CA . ILE A 1 95 ? 1.864 0.550 -10.646 1.00 92.00 95 ILE A CA 1
ATOM 717 C C . ILE A 1 95 ? 1.830 0.839 -12.152 1.00 92.00 95 ILE A C 1
ATOM 719 O O . ILE A 1 95 ? 1.121 0.147 -12.887 1.00 92.00 95 ILE A O 1
ATOM 723 N N . VAL A 1 96 ? 2.568 1.862 -12.594 1.00 89.06 96 VAL A N 1
ATOM 724 C CA . VAL A 1 96 ? 2.447 2.431 -13.952 1.00 89.06 96 VAL A CA 1
ATOM 725 C C . VAL A 1 96 ? 3.619 2.123 -14.872 1.00 89.06 96 VAL A C 1
ATOM 727 O O . VAL A 1 96 ? 3.416 2.051 -16.079 1.00 89.06 96 VAL A O 1
ATOM 730 N N . ASP A 1 97 ? 4.820 1.943 -14.327 1.00 74.44 97 ASP A N 1
ATOM 731 C CA . ASP A 1 97 ? 6.013 1.690 -15.133 1.00 74.44 97 ASP A CA 1
ATOM 732 C C . ASP A 1 97 ? 6.316 0.195 -15.138 1.00 74.44 97 ASP A C 1
ATOM 734 O O . ASP A 1 97 ? 6.700 -0.410 -14.130 1.00 74.44 97 ASP A O 1
ATOM 738 N N . ILE A 1 98 ? 6.032 -0.405 -16.285 1.00 69.12 98 ILE A N 1
ATOM 739 C CA . ILE A 1 98 ? 6.181 -1.824 -16.545 1.00 69.12 98 ILE A CA 1
ATOM 740 C C . ILE A 1 98 ? 7.158 -1.903 -17.703 1.00 69.12 98 ILE A C 1
ATOM 742 O O . ILE A 1 98 ? 6.763 -1.860 -18.861 1.00 69.12 98 ILE A O 1
ATOM 746 N N . ASP A 1 99 ? 8.438 -1.968 -17.367 1.00 74.94 99 ASP A N 1
ATOM 747 C CA . ASP A 1 99 ? 9.468 -2.405 -18.300 1.00 74.94 99 ASP A CA 1
ATOM 748 C C . ASP A 1 99 ? 9.040 -3.751 -18.914 1.00 74.94 99 ASP A C 1
ATOM 750 O O . ASP A 1 99 ? 8.789 -4.710 -18.176 1.00 74.94 99 ASP A O 1
ATOM 754 N N . ASP A 1 100 ? 8.929 -3.811 -20.243 1.00 72.38 100 ASP A N 1
ATOM 755 C CA . ASP A 1 100 ? 8.538 -5.018 -20.980 1.00 72.38 100 ASP A CA 1
ATOM 756 C C . ASP A 1 100 ? 9.538 -6.165 -20.764 1.00 72.38 100 ASP A C 1
ATOM 758 O O . ASP A 1 100 ? 9.156 -7.337 -20.804 1.00 72.38 100 ASP A O 1
ATOM 762 N N . GLU A 1 101 ? 10.807 -5.849 -20.484 1.00 76.69 101 GLU A N 1
ATOM 763 C CA . GLU A 1 101 ? 11.833 -6.849 -20.180 1.00 76.69 101 GLU A CA 1
ATOM 764 C C . GLU A 1 101 ? 11.659 -7.427 -18.771 1.00 76.69 101 GLU A C 1
ATOM 766 O O . GLU A 1 101 ? 11.983 -8.590 -18.516 1.00 76.69 101 GLU A O 1
ATOM 771 N N . HIS A 1 102 ? 11.099 -6.640 -17.851 1.00 75.56 102 HIS A N 1
ATOM 772 C CA . HIS A 1 102 ? 10.918 -7.036 -16.463 1.00 75.56 102 HIS A CA 1
ATOM 773 C C . HIS A 1 102 ? 9.584 -6.513 -15.910 1.00 75.56 102 HIS A C 1
ATOM 775 O O . HIS A 1 102 ? 9.567 -5.567 -15.108 1.00 75.56 102 HIS A O 1
ATOM 781 N N . PRO A 1 103 ? 8.452 -7.131 -16.276 1.00 84.12 103 PRO A N 1
ATOM 782 C CA . PRO A 1 103 ? 7.146 -6.647 -15.866 1.00 84.12 103 PRO A CA 1
ATOM 783 C C . PRO A 1 103 ? 6.900 -6.849 -14.369 1.00 84.12 103 PRO A C 1
ATOM 785 O O . PRO A 1 103 ? 7.536 -7.671 -13.704 1.00 84.12 103 PRO A O 1
ATOM 788 N N . TRP A 1 104 ? 5.921 -6.117 -13.831 1.00 86.69 104 TRP A N 1
ATOM 789 C CA . TRP A 1 104 ? 5.423 -6.356 -12.480 1.00 86.69 104 TRP A CA 1
ATOM 790 C C . TRP A 1 104 ? 4.928 -7.811 -12.341 1.00 86.69 104 TRP A C 1
ATOM 792 O O . TRP A 1 104 ? 3.978 -8.201 -13.033 1.00 86.69 104 TRP A O 1
ATOM 802 N N . PRO A 1 105 ? 5.508 -8.617 -11.432 1.00 84.75 105 PRO A N 1
ATOM 803 C CA . PRO A 1 105 ? 5.112 -10.007 -11.262 1.00 84.75 105 PRO A CA 1
ATOM 804 C C . PRO A 1 105 ? 3.820 -10.076 -10.439 1.00 84.75 105 PRO A C 1
ATOM 806 O O . PRO A 1 105 ? 3.846 -10.068 -9.205 1.00 84.75 105 PRO A O 1
ATOM 809 N N . ASN A 1 106 ? 2.670 -10.127 -11.118 1.00 83.25 106 ASN A N 1
ATOM 810 C CA . ASN A 1 106 ? 1.383 -10.288 -10.443 1.00 83.25 106 ASN A CA 1
ATOM 811 C C . ASN A 1 106 ? 1.366 -11.601 -9.645 1.00 83.25 106 ASN A C 1
ATOM 813 O O . ASN A 1 106 ? 1.588 -12.662 -10.232 1.00 83.25 106 ASN A O 1
ATOM 817 N N . PRO A 1 107 ? 1.070 -11.561 -8.334 1.00 81.50 107 PRO A N 1
ATOM 818 C CA . PRO A 1 107 ? 0.913 -12.781 -7.560 1.00 81.50 107 PRO A CA 1
ATOM 819 C C . PRO A 1 107 ? -0.241 -13.616 -8.120 1.00 81.50 107 PRO A C 1
ATOM 821 O O . PRO A 1 107 ? -1.274 -13.064 -8.515 1.00 81.50 107 PRO A O 1
ATOM 824 N N . GLU A 1 108 ? -0.096 -14.943 -8.112 1.00 79.31 108 GLU A N 1
ATOM 825 C CA . GLU A 1 108 ? -1.140 -15.864 -8.581 1.00 79.31 108 GLU A CA 1
ATOM 826 C C . GLU A 1 108 ? -2.467 -15.614 -7.854 1.00 79.31 108 GLU A C 1
ATOM 828 O O . GLU A 1 108 ? -3.547 -15.695 -8.446 1.00 79.31 108 GLU A O 1
ATOM 833 N N . SER A 1 109 ? -2.384 -15.199 -6.587 1.00 76.69 109 SER A N 1
ATOM 834 C CA . SER A 1 109 ? -3.545 -14.814 -5.803 1.00 76.69 109 SER A CA 1
ATOM 835 C C . SER A 1 109 ? -4.388 -13.734 -6.425 1.00 76.69 109 SER A C 1
ATOM 837 O O . SER A 1 109 ? -5.610 -13.791 -6.325 1.00 76.69 109 SER A O 1
ATOM 839 N N . VAL A 1 110 ? -3.770 -12.776 -7.088 1.00 79.19 110 VAL A N 1
ATOM 840 C CA . VAL A 1 110 ? -4.459 -11.679 -7.750 1.00 79.19 110 VAL A CA 1
ATOM 841 C C . VAL A 1 110 ? -4.933 -12.096 -9.148 1.00 79.19 110 VAL A C 1
ATOM 843 O O . VAL A 1 110 ? -5.955 -11.600 -9.614 1.00 79.19 110 VAL A O 1
ATOM 846 N N . GLY A 1 111 ? -4.225 -13.022 -9.803 1.00 74.56 111 GLY A N 1
ATOM 847 C CA . GLY A 1 111 ? -4.531 -13.493 -11.158 1.00 74.56 111 GLY A CA 1
ATOM 848 C C . GLY A 1 111 ? -5.680 -14.504 -11.255 1.00 74.56 111 GLY A C 1
ATOM 849 O O . GLY A 1 111 ? -6.362 -14.540 -12.275 1.00 74.56 111 GLY A O 1
ATOM 850 N N . ASN A 1 112 ? -5.935 -15.299 -10.209 1.00 74.12 112 ASN A N 1
ATOM 851 C CA . ASN A 1 112 ? -6.943 -16.367 -10.227 1.00 74.12 112 ASN A CA 1
ATOM 852 C C . ASN A 1 112 ? -8.020 -16.188 -9.139 1.00 74.12 112 ASN A C 1
ATOM 854 O O . ASN A 1 112 ? -8.198 -17.026 -8.253 1.00 74.12 112 ASN A O 1
ATOM 858 N N . LEU A 1 113 ? -8.739 -15.061 -9.195 1.00 67.81 113 LEU A N 1
ATOM 859 C CA . LEU A 1 113 ? -9.795 -14.715 -8.231 1.00 67.81 113 LEU A CA 1
ATOM 860 C C . LEU A 1 113 ? -10.935 -15.753 -8.123 1.00 67.81 113 LEU A C 1
ATOM 862 O O . LEU A 1 113 ? -11.368 -15.998 -6.998 1.00 67.81 113 LEU A O 1
ATOM 866 N N . PRO A 1 114 ? -11.427 -16.386 -9.214 1.00 68.31 114 PRO A N 1
ATOM 867 C CA . PRO A 1 114 ? -12.527 -17.354 -9.122 1.00 68.31 114 PRO A CA 1
ATOM 868 C C . PRO A 1 114 ? -12.165 -18.638 -8.370 1.00 68.31 114 PRO A C 1
ATOM 870 O O . PRO A 1 114 ? -13.040 -19.273 -7.790 1.00 68.31 114 PRO A O 1
ATOM 873 N N . ALA A 1 115 ? -10.885 -19.019 -8.361 1.00 68.88 115 ALA A N 1
ATOM 874 C CA . ALA A 1 115 ? -10.413 -20.215 -7.669 1.00 68.88 115 ALA A CA 1
ATOM 875 C C . ALA A 1 115 ? -10.226 -20.007 -6.157 1.00 68.88 115 ALA A C 1
ATOM 877 O O . ALA A 1 115 ? -9.782 -20.922 -5.462 1.00 68.88 115 ALA A O 1
ATOM 878 N N . ARG A 1 116 ? -10.509 -18.805 -5.634 1.00 65.44 116 ARG A N 1
ATOM 879 C CA . ARG A 1 116 ? -10.117 -18.404 -4.279 1.00 65.44 116 ARG A CA 1
ATOM 880 C C . ARG A 1 116 ? -11.293 -17.863 -3.469 1.00 65.44 116 ARG A C 1
ATOM 882 O O . ARG A 1 116 ? -12.216 -17.272 -4.030 1.00 65.44 116 ARG A O 1
ATOM 889 N N . PRO A 1 117 ? -11.275 -18.033 -2.132 1.00 65.81 117 PRO A N 1
ATOM 890 C CA . PRO A 1 117 ? -12.282 -17.428 -1.275 1.00 65.81 117 PRO A CA 1
ATOM 891 C C . PRO A 1 117 ? -12.299 -15.903 -1.467 1.00 65.81 117 PRO A C 1
ATOM 893 O O . PRO A 1 117 ? -11.233 -15.280 -1.475 1.00 65.81 117 PRO A O 1
ATOM 896 N N . PRO A 1 118 ? -13.479 -15.272 -1.597 1.00 66.50 118 PRO A N 1
ATOM 897 C CA . PRO A 1 1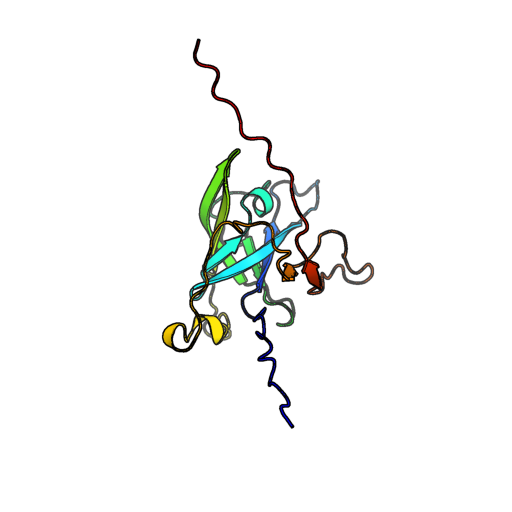18 ? -13.557 -13.828 -1.749 1.00 66.50 118 PRO A CA 1
ATOM 898 C C . PRO A 1 118 ? -13.018 -13.144 -0.494 1.00 66.50 118 PRO A C 1
ATOM 900 O O . PRO A 1 118 ? -13.397 -13.494 0.628 1.00 66.50 118 PRO A O 1
ATOM 903 N N . GLN A 1 119 ? -12.172 -12.132 -0.683 1.00 72.50 119 GLN A N 1
ATOM 904 C CA . GLN A 1 119 ? -11.767 -11.262 0.411 1.00 72.50 119 GLN A CA 1
ATOM 905 C C . GLN A 1 119 ? -12.979 -10.456 0.884 1.00 72.50 119 GLN A C 1
ATOM 907 O O . GLN A 1 119 ? -13.714 -9.884 0.079 1.00 72.50 119 GLN A O 1
ATOM 912 N N . ARG A 1 120 ? -13.204 -10.430 2.199 1.00 74.88 120 ARG A N 1
ATOM 913 C CA . ARG A 1 120 ? -14.348 -9.752 2.813 1.00 74.88 120 ARG A CA 1
ATOM 914 C C . ARG A 1 120 ? -13.859 -8.693 3.785 1.00 74.88 120 ARG A C 1
ATOM 916 O O . ARG A 1 120 ? -13.001 -8.964 4.619 1.00 74.88 120 ARG A O 1
ATOM 923 N N . PHE A 1 121 ? -14.460 -7.515 3.693 1.00 74.88 121 PHE A N 1
ATOM 924 C CA . PHE A 1 121 ? -14.297 -6.435 4.657 1.00 74.88 121 PHE A CA 1
ATOM 925 C C . PHE A 1 121 ? -15.565 -6.348 5.498 1.00 74.88 121 PHE A C 1
ATOM 927 O O . PHE A 1 121 ? -16.672 -6.492 4.978 1.00 74.88 121 PHE A O 1
ATOM 934 N N . GLY A 1 122 ? -15.417 -6.135 6.798 1.00 78.62 122 GLY A N 1
ATOM 935 C CA . GLY A 1 122 ? -16.562 -6.037 7.686 1.00 78.62 122 GLY A CA 1
ATOM 936 C C . GLY A 1 122 ? -16.163 -5.764 9.123 1.00 78.62 122 GLY A C 1
ATOM 937 O O . GLY A 1 122 ? -14.985 -5.752 9.476 1.00 78.62 122 GLY A O 1
ATOM 938 N N . HIS A 1 123 ? -17.178 -5.559 9.951 1.00 76.81 123 HIS A N 1
ATOM 939 C CA . HIS A 1 123 ? -17.007 -5.430 11.387 1.00 76.81 123 HIS A CA 1
ATOM 940 C C . HIS A 1 123 ? -17.086 -6.806 12.042 1.00 76.81 123 HIS A C 1
ATOM 942 O O . HIS A 1 123 ? -17.983 -7.598 11.745 1.00 76.81 123 HIS A O 1
ATOM 948 N N . LEU A 1 124 ? -16.169 -7.076 12.968 1.00 75.44 124 LEU A N 1
ATOM 949 C CA . LEU A 1 124 ? -16.316 -8.199 13.884 1.00 75.44 124 LEU A CA 1
ATOM 950 C C . LEU A 1 124 ? -17.423 -7.847 14.884 1.00 75.44 124 LEU A C 1
ATOM 952 O O . LEU A 1 124 ? -17.271 -6.928 15.685 1.00 75.44 124 LEU A O 1
ATOM 956 N N . ILE A 1 125 ? -18.548 -8.559 14.808 1.00 76.06 125 ILE A N 1
ATOM 957 C CA . ILE A 1 125 ? -19.699 -8.385 15.701 1.00 76.06 125 ILE A CA 1
ATOM 958 C C . ILE A 1 125 ? -19.821 -9.634 16.574 1.00 76.06 125 ILE A C 1
ATOM 960 O O . ILE A 1 125 ? -19.852 -10.755 16.066 1.00 76.06 125 ILE A O 1
ATOM 964 N N . GLY A 1 126 ? -19.928 -9.442 17.888 1.00 74.25 126 GLY A N 1
ATOM 965 C CA . GLY A 1 126 ? -20.102 -10.519 18.861 1.00 74.25 126 GLY A CA 1
ATOM 966 C C . GLY A 1 126 ? -19.085 -10.465 19.997 1.00 74.25 126 GLY A C 1
ATOM 967 O O . GLY A 1 126 ? -18.229 -9.589 20.060 1.00 74.25 126 GLY A O 1
ATOM 968 N N . THR A 1 127 ? -19.209 -11.404 20.931 1.00 72.19 127 THR A N 1
ATOM 969 C CA . THR A 1 127 ? -18.421 -11.439 22.176 1.00 72.19 127 THR A CA 1
ATOM 970 C C . THR A 1 127 ? -17.333 -12.511 22.183 1.00 72.19 127 THR A C 1
ATOM 972 O O . THR A 1 127 ? -16.593 -12.635 23.159 1.00 72.19 127 THR A O 1
ATOM 975 N N . ARG A 1 128 ? -17.229 -13.308 21.114 1.00 78.69 128 ARG A N 1
ATOM 976 C CA . ARG A 1 128 ? -16.254 -14.397 21.014 1.00 78.69 128 ARG A CA 1
ATOM 977 C C . ARG A 1 128 ? -14.891 -13.843 20.582 1.00 78.69 128 ARG A C 1
ATOM 979 O O . ARG A 1 128 ? -14.844 -13.114 19.597 1.00 78.69 128 ARG A O 1
ATOM 986 N N . PRO A 1 129 ? -13.783 -14.186 21.268 1.00 79.44 129 PRO A N 1
ATOM 987 C CA . PRO A 1 129 ? -12.447 -13.855 20.788 1.00 79.44 129 PRO A CA 1
ATOM 988 C C . PRO A 1 129 ? -12.225 -14.424 19.388 1.00 79.44 129 PRO A C 1
ATOM 990 O O . PRO A 1 129 ? -12.449 -15.614 19.157 1.00 79.44 129 PRO A O 1
ATOM 993 N N . HIS A 1 130 ? -11.766 -13.578 18.472 1.00 78.56 130 HIS A N 1
ATOM 994 C CA . HIS A 1 130 ? -11.463 -13.982 17.106 1.00 78.56 130 HIS A CA 1
ATOM 995 C C . HIS A 1 130 ? -9.948 -14.124 16.939 1.00 78.56 130 HIS A C 1
ATOM 997 O O . HIS A 1 130 ? -9.224 -13.180 17.277 1.00 78.56 130 HIS A O 1
ATOM 1003 N N . PRO A 1 131 ? -9.450 -15.282 16.461 1.00 80.50 131 PRO A N 1
ATOM 1004 C CA . PRO A 1 131 ? -8.057 -15.393 16.060 1.00 80.50 131 PRO A CA 1
ATOM 1005 C C . PRO A 1 131 ? -7.820 -14.441 14.890 1.00 80.50 131 PRO A C 1
ATOM 1007 O O . PRO A 1 131 ? -8.602 -14.409 13.940 1.00 80.50 131 PRO A O 1
ATOM 1010 N N . VAL A 1 132 ? -6.762 -13.646 14.986 1.00 79.50 132 VAL A N 1
ATOM 1011 C CA . V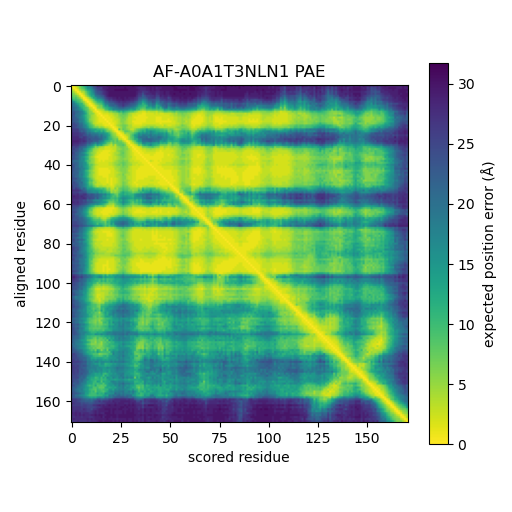AL A 1 132 ? -6.365 -12.711 13.938 1.00 79.50 132 VAL A CA 1
ATOM 1012 C C . VAL A 1 132 ? -4.882 -12.837 13.677 1.00 79.50 132 VAL A C 1
ATOM 1014 O O . VAL A 1 132 ? -4.093 -13.118 14.580 1.00 79.50 132 VAL A O 1
ATOM 1017 N N . THR A 1 133 ? -4.511 -12.562 12.440 1.00 78.44 133 THR A N 1
ATOM 1018 C CA . THR A 1 133 ? -3.124 -12.395 12.052 1.00 78.44 133 THR A CA 1
ATOM 1019 C C . THR A 1 133 ? -2.970 -11.010 11.454 1.00 78.44 133 THR A C 1
ATOM 1021 O O . THR A 1 133 ? -3.691 -10.644 10.527 1.00 78.44 133 THR A O 1
ATOM 1024 N N . LEU A 1 134 ? -2.048 -10.237 12.014 1.00 73.19 134 LEU A N 1
ATOM 1025 C CA . LEU A 1 134 ? -1.608 -8.969 11.468 1.00 73.19 134 LEU A CA 1
ATOM 1026 C C . LEU A 1 134 ? -0.316 -9.207 10.698 1.00 73.19 134 LEU A C 1
ATOM 1028 O O . LEU A 1 134 ? 0.589 -9.874 11.191 1.00 73.19 134 LEU A O 1
ATOM 1032 N N . ALA A 1 135 ? -0.243 -8.654 9.496 1.00 71.50 135 ALA A N 1
ATOM 1033 C CA . ALA A 1 135 ? 0.932 -8.763 8.656 1.00 71.50 135 ALA A CA 1
ATOM 1034 C C . ALA A 1 135 ? 1.234 -7.422 8.001 1.00 71.50 135 ALA A C 1
ATOM 1036 O O . ALA A 1 135 ? 0.338 -6.744 7.495 1.00 71.50 135 ALA A O 1
ATOM 1037 N N . GLY A 1 136 ? 2.502 -7.028 8.026 1.00 68.62 136 GLY A N 1
ATOM 1038 C CA . GLY A 1 136 ? 2.926 -5.715 7.558 1.00 68.62 136 GLY A CA 1
ATOM 1039 C C . GLY A 1 136 ? 4.438 -5.562 7.587 1.00 68.62 136 GLY A C 1
ATOM 1040 O O . GLY A 1 136 ? 5.162 -6.546 7.680 1.00 68.62 136 GLY A O 1
ATOM 1041 N N . PHE A 1 137 ? 4.885 -4.313 7.521 1.00 65.62 137 PHE A N 1
ATOM 1042 C CA . PHE A 1 137 ? 6.279 -3.917 7.711 1.00 65.62 137 PHE A CA 1
ATOM 1043 C C . PHE A 1 137 ? 6.342 -2.873 8.838 1.00 65.62 137 PHE A C 1
ATOM 1045 O O . PHE A 1 137 ? 6.230 -1.670 8.562 1.00 65.62 137 PHE A O 1
ATOM 1052 N N . PRO A 1 138 ? 6.415 -3.294 10.114 1.00 60.09 138 PRO A N 1
ATOM 1053 C CA . PRO A 1 138 ? 6.340 -2.385 11.254 1.00 60.09 138 PRO A CA 1
ATOM 1054 C C . PRO A 1 138 ? 7.455 -1.334 11.229 1.00 60.09 138 PRO A C 1
ATOM 1056 O O . PRO A 1 138 ? 8.624 -1.641 11.014 1.00 60.09 138 PRO A O 1
ATOM 1059 N N . ARG A 1 139 ? 7.110 -0.066 11.510 1.00 57.31 139 ARG A N 1
ATOM 1060 C CA . ARG A 1 139 ? 8.091 1.040 11.551 1.00 57.31 139 ARG A CA 1
ATOM 1061 C C . ARG A 1 139 ? 9.234 0.808 12.545 1.00 57.31 139 ARG A C 1
ATOM 1063 O O . ARG A 1 139 ? 10.311 1.353 12.323 1.00 57.31 139 ARG A O 1
ATOM 1070 N N . MET A 1 140 ? 8.985 0.042 13.609 1.00 52.12 140 MET A N 1
ATOM 1071 C CA . MET A 1 140 ? 9.935 -0.222 14.697 1.00 52.12 140 MET A CA 1
ATOM 1072 C C . MET A 1 140 ? 11.070 -1.171 14.304 1.00 52.12 140 MET A C 1
ATOM 1074 O O . MET A 1 140 ? 12.092 -1.181 14.979 1.00 52.12 140 MET A O 1
ATOM 1078 N N . GLN A 1 141 ? 10.925 -1.926 13.214 1.00 58.09 141 GLN A N 1
ATOM 1079 C CA . GLN A 1 141 ? 11.933 -2.881 12.772 1.00 58.09 141 GLN A CA 1
ATOM 1080 C C . GLN A 1 141 ? 12.583 -2.366 11.491 1.00 58.09 141 GLN A C 1
ATOM 1082 O O . GLN A 1 141 ? 12.251 -2.774 10.381 1.00 58.09 141 GLN A O 1
ATOM 1087 N N . LYS A 1 142 ? 13.461 -1.379 11.661 1.00 60.81 142 LYS A N 1
ATOM 1088 C CA . LYS A 1 142 ? 14.473 -1.048 10.664 1.00 60.81 142 LYS A CA 1
ATOM 1089 C C . LYS A 1 142 ? 15.682 -1.907 11.015 1.00 60.81 142 LYS A C 1
ATOM 1091 O O . LYS A 1 142 ? 16.175 -1.790 12.136 1.00 60.81 142 LYS A O 1
ATOM 1096 N N . ASP A 1 143 ? 16.099 -2.774 10.104 1.00 60.44 143 ASP A N 1
ATOM 1097 C CA . ASP A 1 143 ? 17.379 -3.453 10.233 1.00 60.44 143 ASP A CA 1
ATOM 1098 C C . ASP A 1 143 ? 18.470 -2.375 10.410 1.00 60.44 143 ASP A C 1
ATOM 1100 O O . ASP A 1 143 ? 18.488 -1.389 9.659 1.00 60.44 143 ASP A O 1
ATOM 1104 N N . PRO A 1 144 ? 19.281 -2.454 11.475 1.00 55.09 144 PRO A N 1
ATOM 1105 C CA . PRO A 1 144 ? 20.252 -1.416 11.784 1.00 55.09 144 PRO A CA 1
ATOM 1106 C C . PRO A 1 144 ? 21.408 -1.361 10.776 1.00 55.09 144 PRO A C 1
ATOM 1108 O O . PRO A 1 144 ? 22.018 -0.297 10.656 1.00 55.09 144 PRO A O 1
ATOM 1111 N N . ASP A 1 145 ? 21.676 -2.449 10.053 1.00 59.94 145 ASP A N 1
ATOM 1112 C CA . ASP A 1 145 ? 22.830 -2.597 9.169 1.00 59.94 145 ASP A CA 1
ATOM 1113 C C . ASP A 1 145 ? 22.511 -2.146 7.736 1.00 59.94 145 ASP A C 1
ATOM 1115 O O . ASP A 1 145 ? 23.291 -1.404 7.136 1.00 59.94 145 ASP A O 1
ATOM 1119 N N . ASP A 1 146 ? 21.349 -2.524 7.193 1.00 63.25 146 ASP A N 1
ATOM 1120 C CA . ASP A 1 146 ? 20.961 -2.208 5.805 1.00 63.25 146 ASP A CA 1
ATOM 1121 C C . ASP A 1 146 ? 19.706 -1.319 5.686 1.00 63.25 146 ASP A C 1
ATOM 1123 O O . ASP A 1 146 ? 19.362 -0.813 4.614 1.00 63.25 146 ASP A O 1
ATOM 1127 N N . GLY A 1 147 ? 19.018 -1.051 6.798 1.00 62.06 147 GLY A N 1
ATOM 1128 C CA . GLY A 1 147 ? 17.788 -0.268 6.803 1.00 62.06 147 GLY A CA 1
ATOM 1129 C C . GLY A 1 147 ? 16.578 -0.982 6.200 1.00 62.06 147 GLY A C 1
ATOM 1130 O O . GLY A 1 147 ? 15.521 -0.347 6.056 1.00 62.06 147 GLY A O 1
ATOM 1131 N N . ALA A 1 148 ? 16.709 -2.266 5.860 1.00 61.94 148 ALA A N 1
ATOM 1132 C CA . ALA A 1 148 ? 15.634 -3.092 5.361 1.00 61.94 148 ALA A CA 1
ATOM 1133 C C . ALA A 1 148 ? 14.550 -3.260 6.426 1.00 61.94 148 ALA A C 1
ATOM 1135 O O . ALA A 1 148 ? 14.744 -3.098 7.633 1.00 61.94 148 ALA A O 1
ATOM 1136 N N . ARG A 1 149 ? 13.343 -3.558 5.954 1.00 69.06 149 ARG A N 1
ATOM 1137 C CA . ARG A 1 149 ? 12.215 -3.897 6.816 1.00 69.06 149 ARG A CA 1
ATOM 1138 C C . ARG A 1 149 ? 11.707 -5.250 6.387 1.00 69.06 149 ARG A C 1
ATOM 1140 O O . ARG A 1 149 ? 11.199 -5.389 5.270 1.00 69.06 149 ARG A O 1
ATOM 1147 N N . LEU A 1 150 ? 11.881 -6.225 7.265 1.00 65.31 150 LEU A N 1
ATOM 1148 C CA . LEU A 1 150 ? 11.412 -7.576 7.030 1.00 65.31 150 LEU A CA 1
ATOM 1149 C C . LEU A 1 150 ? 9.900 -7.651 7.230 1.00 65.31 150 LEU A C 1
ATOM 1151 O O . LEU A 1 150 ? 9.281 -6.851 7.933 1.00 65.31 150 LEU A O 1
ATOM 1155 N N . ASP A 1 151 ? 9.313 -8.601 6.520 1.00 63.38 151 ASP A N 1
ATOM 1156 C CA . ASP A 1 151 ? 7.943 -9.031 6.725 1.00 63.38 151 ASP A CA 1
ATOM 1157 C C . ASP A 1 151 ? 7.795 -9.605 8.139 1.00 63.38 151 ASP A C 1
ATOM 1159 O O . ASP A 1 151 ? 8.518 -10.533 8.502 1.00 63.38 151 ASP A O 1
ATOM 1163 N N . GLU A 1 152 ? 6.846 -9.073 8.910 1.00 65.12 152 GLU A N 1
ATOM 1164 C CA . GLU A 1 152 ? 6.436 -9.678 10.170 1.00 65.12 152 GLU A CA 1
ATOM 1165 C C . GLU A 1 152 ? 4.973 -10.122 10.119 1.00 65.12 152 GLU A C 1
ATOM 1167 O O . GLU A 1 152 ? 4.082 -9.405 9.642 1.00 65.12 152 GLU A O 1
ATOM 1172 N N . GLN A 1 153 ? 4.742 -11.305 10.685 1.00 67.38 153 GLN A N 1
ATOM 1173 C CA . GLN A 1 153 ? 3.434 -11.888 10.912 1.00 67.38 153 GLN A CA 1
ATOM 1174 C C . GLN A 1 153 ? 3.211 -12.049 12.418 1.00 67.38 153 GLN A C 1
ATOM 1176 O O . GLN A 1 153 ? 3.775 -12.935 13.059 1.00 67.38 153 GLN A O 1
ATOM 1181 N N . VAL A 1 154 ? 2.324 -11.232 12.979 1.00 68.56 154 VAL A N 1
ATOM 1182 C CA . VAL A 1 154 ? 1.917 -11.332 14.382 1.00 68.56 154 VAL A CA 1
ATOM 1183 C C . VAL A 1 154 ? 0.562 -12.017 14.443 1.00 68.56 154 VAL A C 1
ATOM 1185 O O . VAL A 1 154 ? -0.438 -11.496 13.950 1.00 68.56 154 VAL A O 1
ATOM 1188 N N . THR A 1 155 ? 0.509 -13.195 15.059 1.00 76.88 155 THR A N 1
ATOM 1189 C CA . THR A 1 155 ? -0.754 -13.905 15.293 1.00 76.88 155 THR A CA 1
ATOM 1190 C C . THR A 1 155 ? -1.199 -13.703 16.732 1.00 76.88 155 THR A C 1
ATOM 1192 O O . THR A 1 155 ? -0.421 -13.857 17.669 1.00 76.88 155 THR A O 1
ATOM 1195 N N . GLY A 1 156 ? -2.468 -13.356 16.913 1.00 78.75 156 GLY A N 1
ATOM 1196 C CA . GLY A 1 156 ? -3.043 -13.082 18.217 1.00 78.75 156 GLY A CA 1
ATOM 1197 C C . GLY A 1 156 ? -4.547 -13.303 18.235 1.00 78.75 156 GLY A C 1
ATOM 1198 O O . GLY A 1 156 ? -5.133 -13.964 17.376 1.00 78.75 156 GLY A O 1
ATOM 1199 N N . ARG A 1 157 ? -5.194 -12.748 19.254 1.00 80.31 157 ARG A N 1
ATOM 1200 C CA . ARG A 1 157 ? -6.652 -12.703 19.364 1.00 80.31 157 ARG A CA 1
ATOM 1201 C C . ARG A 1 157 ? -7.046 -11.264 19.612 1.00 80.31 157 ARG A C 1
ATOM 1203 O O . ARG A 1 157 ? -6.409 -10.626 20.441 1.00 80.31 157 ARG A O 1
ATOM 1210 N N . VAL A 1 158 ? -8.084 -10.768 18.943 1.00 72.88 158 VAL A N 1
ATOM 1211 C CA . VAL A 1 158 ? -8.682 -9.477 19.318 1.00 72.88 158 VAL A CA 1
ATOM 1212 C C . VAL A 1 158 ? -9.515 -9.717 20.582 1.00 72.88 158 VAL A C 1
ATOM 1214 O O . VAL A 1 158 ? -10.507 -10.452 20.509 1.00 72.88 158 VAL A O 1
ATOM 1217 N N . PRO A 1 159 ? -9.108 -9.184 21.753 1.00 64.44 159 PRO A N 1
ATOM 1218 C CA . PRO A 1 159 ? -9.913 -9.264 22.961 1.00 64.44 159 PRO A CA 1
ATOM 1219 C C . PRO A 1 159 ? -11.055 -8.240 22.893 1.00 64.44 159 PRO A C 1
ATOM 1221 O O . PRO A 1 159 ? -11.091 -7.365 22.030 1.00 64.44 159 PRO A O 1
ATOM 1224 N N . ARG A 1 160 ? -12.002 -8.343 23.826 1.00 63.66 160 ARG A N 1
ATOM 1225 C CA . ARG A 1 160 ? 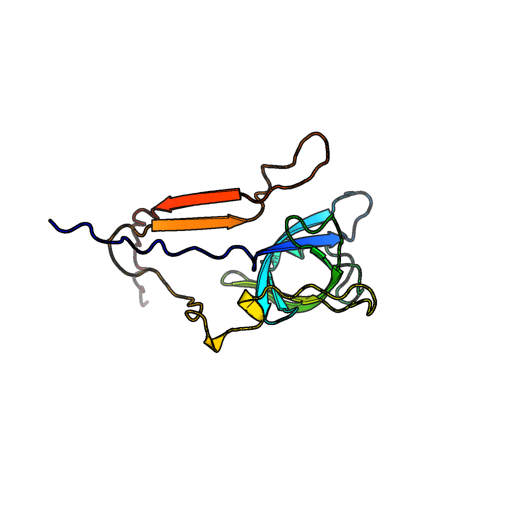-13.123 -7.404 23.981 1.00 63.66 160 ARG A CA 1
ATOM 1226 C C . ARG A 1 160 ? -12.665 -5.936 23.920 1.00 63.66 160 ARG A C 1
ATOM 1228 O O . ARG A 1 160 ? -11.784 -5.546 24.679 1.00 63.66 160 ARG A O 1
ATOM 1235 N N . ALA A 1 161 ? -13.400 -5.105 23.181 1.00 53.94 161 ALA A N 1
ATOM 1236 C CA . ALA A 1 161 ? -13.573 -3.694 23.524 1.00 53.94 161 ALA A CA 1
ATOM 1237 C C . ALA A 1 161 ? -14.946 -3.522 24.209 1.00 53.94 161 ALA A C 1
ATOM 1239 O O . ALA A 1 161 ? -15.952 -3.995 23.674 1.00 53.94 161 ALA A O 1
ATOM 1240 N N . PRO A 1 162 ? -15.055 -2.906 25.401 1.00 47.88 162 PRO A N 1
ATOM 1241 C CA . PRO A 1 162 ? -16.325 -2.345 25.838 1.00 47.88 162 PRO A CA 1
ATOM 1242 C C . PRO A 1 162 ? -16.659 -1.195 24.885 1.00 47.88 162 PRO A C 1
ATOM 1244 O O . PRO A 1 162 ? -15.913 -0.224 24.828 1.00 47.88 162 PRO A O 1
ATOM 1247 N N . VAL A 1 163 ? -17.750 -1.297 24.131 1.00 52.91 163 VAL A N 1
ATOM 1248 C CA . VAL A 1 163 ? -18.259 -0.158 23.361 1.00 52.91 163 VAL A CA 1
ATOM 1249 C C . VAL A 1 163 ? -19.314 0.537 24.226 1.00 52.91 163 VAL A C 1
ATOM 1251 O O . VAL A 1 163 ? -20.375 -0.053 24.442 1.00 52.91 163 VAL A O 1
ATOM 1254 N N . PRO A 1 164 ? -19.072 1.743 24.771 1.00 50.50 164 PRO A N 1
ATOM 1255 C CA . PRO A 1 164 ? -20.167 2.595 25.197 1.00 50.50 164 PRO A CA 1
ATOM 1256 C C . PRO A 1 164 ? -20.848 3.137 23.935 1.00 50.50 164 PRO A C 1
ATOM 1258 O O . PRO A 1 164 ? -20.220 3.771 23.089 1.00 50.50 164 PRO A O 1
ATOM 1261 N N . TRP A 1 165 ? -22.135 2.843 23.783 1.00 43.69 165 TRP A N 1
ATOM 1262 C CA . TRP A 1 165 ? -22.970 3.461 22.758 1.00 43.69 165 TRP A CA 1
ATOM 1263 C C . TRP A 1 165 ? -23.058 4.973 23.021 1.00 43.69 165 TRP A C 1
ATOM 1265 O O . TRP A 1 165 ? -23.292 5.351 24.171 1.00 43.69 165 TRP A O 1
ATOM 1275 N N . PRO A 1 166 ? -22.932 5.857 22.014 1.00 50.78 166 PRO A N 1
ATOM 1276 C CA . PRO A 1 166 ? -23.329 7.244 22.191 1.00 50.78 166 PRO A CA 1
ATOM 1277 C C . PRO A 1 166 ? -24.855 7.289 22.334 1.00 50.78 166 PRO A C 1
ATOM 1279 O O . PRO A 1 166 ? -25.595 7.087 21.371 1.00 50.78 166 PRO A O 1
ATOM 1282 N N . THR A 1 167 ? -25.344 7.524 23.552 1.00 47.31 167 THR A N 1
ATOM 1283 C CA . THR A 1 167 ? -26.731 7.939 23.774 1.00 47.31 167 THR A CA 1
ATOM 1284 C C . THR A 1 167 ? -26.946 9.258 23.049 1.00 47.31 167 THR A C 1
ATOM 1286 O O . THR A 1 167 ? -26.355 10.272 23.411 1.00 47.31 167 THR A O 1
ATOM 1289 N N . ALA A 1 168 ? -27.788 9.238 22.018 1.00 40.94 168 ALA A N 1
ATOM 1290 C CA . ALA A 1 168 ? -28.292 10.445 21.391 1.00 40.94 168 ALA A CA 1
ATOM 1291 C C . ALA A 1 168 ? -29.126 11.222 22.419 1.00 40.94 168 ALA A C 1
ATOM 1293 O O . ALA A 1 168 ? -30.280 10.883 22.682 1.00 40.94 168 ALA A O 1
ATOM 1294 N N . THR A 1 169 ? -28.551 12.263 23.014 1.00 43.84 169 THR A N 1
ATOM 1295 C CA . THR A 1 169 ? -29.326 13.311 23.674 1.00 43.84 169 THR A CA 1
ATOM 1296 C C . THR A 1 169 ? -30.007 14.129 22.583 1.00 43.84 169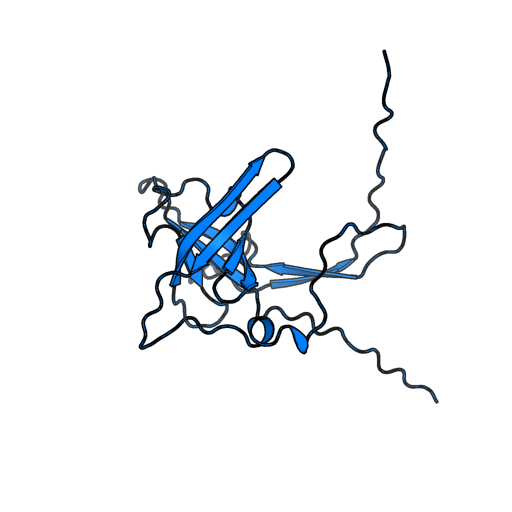 THR A C 1
ATOM 1298 O O . THR A 1 169 ? -29.366 14.887 21.861 1.00 43.84 169 THR A O 1
ATOM 1301 N N . ARG A 1 170 ? -31.323 13.946 22.437 1.00 39.06 170 ARG A N 1
ATOM 1302 C CA . ARG A 1 170 ? -32.177 14.968 21.830 1.00 39.06 170 ARG A CA 1
ATOM 1303 C C . ARG A 1 170 ? -32.327 16.102 22.845 1.00 39.06 170 ARG A C 1
ATOM 1305 O O . ARG A 1 170 ? -32.774 15.844 23.962 1.00 39.06 170 ARG A O 1
ATOM 1312 N N . SER A 1 171 ? -31.983 17.316 22.437 1.00 56.53 171 SER A N 1
ATOM 1313 C CA . SER A 1 171 ? -32.484 18.573 23.003 1.00 56.53 171 SER A CA 1
ATOM 1314 C C . SER A 1 171 ? -33.023 19.410 21.861 1.00 56.53 171 SER A C 1
ATOM 1316 O O . SER A 1 171 ? -32.264 19.525 20.870 1.00 56.53 171 SER A O 1
#

Sequence (171 aa):
MWAGDLGGFVVEFDRRVQVRVRLADPDVGGRGFGSGYLLAPRLVLTAAHVLDGMAALGRPDTVTVSRPNAGEREFPATVVWRRKDALVDAALVEIVDIDDEHPWPNPESVGNLPARPPQRFGHLIGTRPHPVTLAGFPRMQKDPDDGARLDEQVTGRVPRAPVPWPTATRS

Organism: NCBI:txid159449

Solvent-accessible surface area (backbone atoms only — not comparable to full-atom values): 10771 Å² total; per-residue (Å²): 138,86,80,79,80,76,80,72,79,76,80,79,65,74,42,47,30,39,35,37,21,42,39,54,52,72,90,73,68,48,68,32,66,38,46,26,37,53,78,39,79,56,30,29,42,32,46,30,70,40,59,54,63,48,62,53,94,86,49,57,80,32,28,30,39,27,56,78,90,62,77,87,52,68,33,29,19,44,80,78,44,75,44,75,59,101,88,41,59,32,24,35,34,34,59,70,62,57,50,87,92,62,55,80,82,68,42,65,75,56,74,46,54,89,86,44,84,80,90,81,86,82,80,93,82,80,89,72,73,43,81,43,72,51,73,47,48,60,86,88,48,52,42,88,88,80,61,48,63,64,83,46,78,50,75,51,61,55,70,88,74,90,77,81,76,83,76,81,79,84,128

pLDDT: mean 72.55, std 16.57, range [29.67, 94.06]

Secondary structure (DSSP, 8-state):
-------------TTEEEEEEEBS-TTTTPEEEEEEEEEETTEEEE-GGGGTTBS-TT-TTSEEEE-TTSTTPPEEEEEEEEEESSS-EEEEEEE----TTS-----HHHH-GGGSPPP------SSSPEEEEEEE--TT---TTT-----EEEEEEEPPPP---------

Foldseek 3Di:
DDDDDPPPPPPDPQQKKKKWFDALDCVVVDIQIWMWGDPAVQKTKDFQVSHPRHNDQPDQQGMWIGGAPPPPDTFGKHWPDADDDPVGGMTIIGRDDADPVHGDDDDVCRVCVVVDDDDDDDDDDDQDWDWDKDWIFDPVDQPPPPRDTHIDIDIDTDHDDPDDDPDDDDD